Protein AF-A0A2X2TJK2-F1 (afdb_monomer_lite)

Foldseek 3Di:
DPPPPPDDPCQLQLLVVCCVVQVVQDPVLSNLLSVLSSLQVLLVVLVVCCLPVVPPVSVVSSVVSVVVSVVSLCVQANPPAPLVVLVVVLVVLQVVLSVLVVVVVPDPDDDPVSVVSSVVSNCSSSVSSVSSSVSNSVVVVD

pLDDT: mean 91.1, std 11.82, range [31.09, 98.5]

Sequence (142 aa):
MPTTEKSPEFYKHYSALFHAYFPTVSAETLHLLCKAGYTYYNAVLCLDALVDEGDTKALVEMLALQEETIKILTSIYGYKSSFWELWQQRKAEYFKAIQTEKRLLTTSEVLFEQYSSLADDKSAFGKIAIDSLWVQSNTLTE

Secondary structure (DSSP, 8-state):
------S-GGGGGGGGGGGGG-TTS-HHHHHHHHHHHHHHHHHHHHHHHHHHT--HHHHHHHHHHHHHHHHHHHHHH-TT-THHHHHHHHHHHHHHHHHHHHHHTT-SS--HHHHHHHHHHHTHHHHHHHHHHHHHHHHT--

Structure (mmCIF, N/CA/C/O backbone):
data_AF-A0A2X2TJK2-F1
#
_entry.id   AF-A0A2X2TJK2-F1
#
loop_
_atom_site.group_PDB
_atom_site.id
_atom_site.type_symbol
_atom_site.label_atom_id
_atom_site.label_alt_id
_atom_site.label_comp_id
_atom_site.label_asym_id
_atom_site.label_entity_id
_atom_site.label_seq_id
_atom_site.pdbx_PDB_ins_code
_atom_site.Cartn_x
_atom_site.Cartn_y
_atom_site.Cartn_z
_atom_site.occupancy
_atom_site.B_iso_or_equiv
_atom_site.auth_seq_id
_atom_site.auth_comp_id
_atom_site.auth_asym_id
_atom_site.auth_atom_id
_atom_site.pdbx_PDB_model_num
ATOM 1 N N . MET A 1 1 ? -14.767 18.442 -13.284 1.00 31.09 1 MET A N 1
ATOM 2 C CA . MET A 1 1 ? -14.955 17.607 -14.493 1.00 31.09 1 MET A CA 1
ATOM 3 C C . MET A 1 1 ? -15.411 16.235 -14.030 1.00 31.09 1 MET A C 1
ATOM 5 O O . MET A 1 1 ? -14.924 15.823 -12.984 1.00 31.09 1 MET A O 1
ATOM 9 N N . PRO A 1 2 ? -16.337 15.551 -14.720 1.00 34.50 2 PRO A N 1
ATOM 10 C CA . PRO A 1 2 ? -16.676 14.182 -14.363 1.00 34.50 2 PRO A CA 1
ATOM 11 C C . PRO A 1 2 ? -15.457 13.313 -14.682 1.00 34.50 2 PRO A C 1
ATOM 13 O O . PRO A 1 2 ? -15.089 13.145 -15.842 1.00 34.50 2 PRO A O 1
ATOM 16 N N . THR A 1 3 ? -14.769 12.841 -13.648 1.00 45.22 3 THR A N 1
ATOM 17 C CA . THR A 1 3 ? -13.695 11.862 -13.774 1.00 45.22 3 THR A CA 1
ATOM 18 C C . THR A 1 3 ? -14.345 10.543 -14.163 1.00 45.22 3 THR A C 1
ATOM 20 O O . THR A 1 3 ? -15.000 9.903 -13.346 1.00 45.22 3 THR A O 1
ATOM 23 N N . THR A 1 4 ? -14.230 10.147 -15.430 1.00 48.09 4 THR A N 1
ATOM 24 C CA . THR A 1 4 ? -14.522 8.769 -15.836 1.00 48.09 4 THR A CA 1
ATOM 25 C C . THR A 1 4 ? -13.486 7.884 -15.165 1.00 48.09 4 THR A C 1
ATOM 27 O O . THR A 1 4 ? -12.367 7.726 -15.653 1.00 48.09 4 THR A O 1
ATOM 30 N N . GLU A 1 5 ? -13.838 7.412 -13.980 1.00 58.41 5 GLU A N 1
ATOM 31 C CA . GLU A 1 5 ? -13.062 6.500 -13.161 1.00 58.41 5 GLU A CA 1
ATOM 32 C C . GLU A 1 5 ? -12.790 5.241 -13.999 1.00 58.41 5 GLU A C 1
ATOM 34 O O . GLU A 1 5 ? -13.709 4.508 -14.358 1.00 58.41 5 GLU A O 1
ATOM 39 N N . LYS A 1 6 ? -11.534 5.048 -14.420 1.00 65.94 6 LYS A N 1
ATOM 40 C CA . LYS A 1 6 ? -11.144 3.926 -15.294 1.00 65.94 6 LYS A CA 1
ATOM 41 C C . LYS A 1 6 ? -11.025 2.603 -14.534 1.00 65.94 6 LYS A C 1
ATOM 43 O O . LYS A 1 6 ? -10.962 1.545 -15.154 1.00 65.94 6 LYS A O 1
ATOM 48 N N . SER A 1 7 ? -10.958 2.665 -13.209 1.00 74.38 7 SER A N 1
ATOM 49 C CA . SER A 1 7 ? -10.699 1.506 -12.366 1.00 74.38 7 SER A CA 1
ATOM 50 C C . SER A 1 7 ? -11.992 0.757 -12.042 1.00 74.38 7 SER A C 1
ATOM 52 O O . SER A 1 7 ? -13.001 1.392 -11.733 1.00 74.38 7 SER A O 1
ATOM 54 N N . PRO A 1 8 ? -11.976 -0.587 -12.065 1.00 83.56 8 PRO A N 1
ATOM 55 C CA . PRO A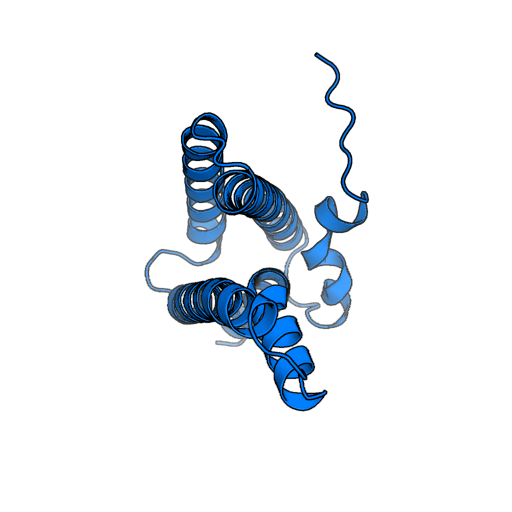 1 8 ? -13.106 -1.393 -11.626 1.00 83.56 8 PRO A CA 1
ATOM 56 C C . PRO A 1 8 ? -13.612 -1.002 -10.233 1.00 83.56 8 PRO A C 1
ATOM 58 O O . PRO A 1 8 ? -12.826 -0.773 -9.313 1.00 83.56 8 PRO A O 1
ATOM 61 N N . GLU A 1 9 ? -14.934 -1.006 -10.059 1.00 86.38 9 GLU A N 1
ATOM 62 C CA . GLU A 1 9 ? -15.594 -0.584 -8.817 1.00 86.38 9 GLU A CA 1
ATOM 63 C C . GLU A 1 9 ? -15.128 -1.380 -7.589 1.00 86.38 9 GLU A C 1
ATOM 65 O O . GLU A 1 9 ? -15.031 -0.830 -6.494 1.00 86.38 9 GLU A O 1
ATOM 70 N N . PHE A 1 10 ? -14.752 -2.651 -7.766 1.00 86.81 10 PHE A N 1
ATOM 71 C CA . PHE A 1 10 ? -14.311 -3.498 -6.657 1.00 86.81 10 PHE A CA 1
ATOM 72 C C . PHE A 1 10 ? -13.072 -2.953 -5.927 1.00 86.81 10 PHE A C 1
ATOM 74 O O . PHE A 1 10 ? -12.907 -3.242 -4.744 1.00 86.81 10 PHE A O 1
ATOM 81 N N . TYR A 1 11 ? -12.224 -2.134 -6.567 1.00 89.38 11 TYR A N 1
ATOM 82 C CA . TYR A 1 11 ? -11.079 -1.506 -5.892 1.00 89.38 11 TYR A CA 1
ATOM 83 C C . TYR A 1 11 ? -11.508 -0.546 -4.777 1.00 89.38 11 TYR A C 1
ATOM 85 O O . TYR A 1 11 ? -10.773 -0.374 -3.806 1.00 89.38 11 TYR A O 1
ATOM 93 N N . LYS A 1 12 ? -12.720 0.020 -4.854 1.00 92.50 12 LYS A N 1
ATOM 94 C CA . LYS A 1 12 ? -13.308 0.837 -3.777 1.00 92.50 12 LYS A CA 1
ATOM 95 C C . LYS A 1 12 ? -13.647 0.024 -2.534 1.00 92.50 12 LYS A C 1
ATOM 97 O O . LYS A 1 12 ? -13.778 0.580 -1.449 1.00 92.50 12 LYS A O 1
ATOM 102 N N . HIS A 1 13 ? -13.806 -1.284 -2.699 1.00 94.25 13 HIS A N 1
ATOM 103 C CA . HIS A 1 13 ? -14.272 -2.212 -1.675 1.00 94.25 13 HIS A CA 1
ATOM 104 C C . HIS A 1 13 ? -13.289 -3.364 -1.463 1.00 94.25 13 HIS A C 1
ATOM 106 O O . HIS A 1 13 ? -13.671 -4.416 -0.958 1.00 94.25 13 HIS A O 1
ATOM 112 N N . TYR A 1 14 ? -12.022 -3.185 -1.845 1.00 94.75 14 TYR A N 1
ATOM 113 C CA . TYR A 1 14 ? -11.063 -4.284 -1.924 1.00 94.75 14 TYR A CA 1
ATOM 114 C C . TYR A 1 14 ? -10.891 -5.015 -0.584 1.00 94.75 14 TYR A C 1
ATOM 116 O O . TYR A 1 14 ? -10.942 -6.240 -0.540 1.00 94.75 14 TYR A O 1
ATOM 124 N N . SER A 1 15 ? -10.801 -4.283 0.530 1.00 95.06 15 SER A N 1
ATOM 125 C CA . SER A 1 15 ? -10.734 -4.879 1.872 1.00 95.06 15 SER A CA 1
ATOM 126 C C . SER A 1 15 ? -12.002 -5.668 2.233 1.00 95.06 15 SER A C 1
ATOM 128 O O . SER A 1 15 ? -11.925 -6.703 2.889 1.00 95.06 15 SER A O 1
ATOM 130 N N . ALA A 1 16 ? -13.181 -5.241 1.769 1.00 95.31 16 ALA A N 1
ATOM 131 C CA . ALA A 1 16 ? -14.441 -5.939 2.035 1.00 95.31 16 ALA A CA 1
ATOM 132 C C . ALA A 1 16 ? -14.518 -7.321 1.371 1.00 95.31 16 ALA A C 1
ATOM 134 O O . ALA A 1 16 ? -15.214 -8.193 1.889 1.00 95.31 16 ALA A O 1
ATOM 135 N N . LEU A 1 17 ? -13.754 -7.563 0.299 1.00 94.81 17 LEU A N 1
ATOM 136 C CA . LEU A 1 17 ? -13.672 -8.878 -0.350 1.00 94.81 17 LEU A CA 1
ATOM 137 C C . LEU A 1 17 ? -13.193 -9.982 0.606 1.00 94.81 17 LEU A C 1
ATOM 139 O O . LEU A 1 17 ? -13.519 -11.150 0.409 1.00 94.81 17 LEU A O 1
ATOM 143 N N . PHE A 1 18 ? -12.443 -9.616 1.648 1.00 94.94 18 PHE A N 1
ATOM 144 C CA . PHE A 1 18 ? -11.851 -10.553 2.601 1.00 94.94 18 PHE A CA 1
ATOM 145 C C . PHE A 1 18 ? -12.551 -10.556 3.966 1.00 94.94 18 PHE A C 1
ATOM 147 O O . PHE A 1 18 ? -12.196 -11.361 4.824 1.00 94.94 18 PHE A O 1
ATOM 154 N N . HIS A 1 19 ? -13.559 -9.701 4.186 1.00 94.25 19 HIS A N 1
ATOM 155 C CA . HIS A 1 19 ? -14.190 -9.512 5.503 1.00 94.25 19 HIS A CA 1
ATOM 156 C C . HIS A 1 19 ? -14.783 -10.795 6.096 1.00 94.25 19 HIS A C 1
ATOM 158 O O . HIS A 1 19 ? -14.710 -10.994 7.305 1.00 94.25 19 HIS A O 1
ATOM 164 N N . ALA A 1 20 ? -15.279 -11.707 5.254 1.00 94.44 20 ALA A N 1
ATOM 165 C CA . ALA A 1 20 ? -15.812 -12.998 5.695 1.00 94.44 20 ALA A CA 1
ATOM 166 C C . ALA A 1 20 ? -14.805 -13.836 6.515 1.00 94.44 20 ALA A C 1
ATOM 168 O O . ALA A 1 20 ? -15.220 -14.654 7.332 1.00 94.44 20 ALA A O 1
ATOM 169 N N . TYR A 1 21 ? -13.499 -13.616 6.328 1.00 95.25 21 TYR A N 1
ATOM 170 C CA . TYR A 1 21 ? -12.431 -14.292 7.071 1.00 95.25 21 TYR A CA 1
ATOM 171 C C . TYR A 1 21 ? -12.009 -13.550 8.351 1.00 95.25 21 TYR A C 1
ATOM 173 O O . TYR A 1 21 ? -11.270 -14.106 9.159 1.00 95.25 21 TYR A O 1
ATOM 181 N N . PHE A 1 22 ? -12.497 -12.323 8.561 1.00 94.94 22 PHE A N 1
ATOM 182 C CA . PHE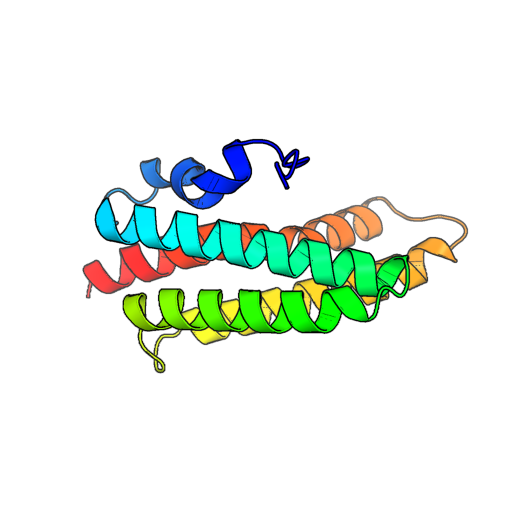 A 1 22 ? -12.159 -11.456 9.694 1.00 94.94 22 PHE A CA 1
ATOM 183 C C . PHE A 1 22 ? -13.429 -10.878 10.350 1.00 94.94 22 PHE A C 1
ATOM 185 O O . PHE A 1 22 ? -13.607 -9.658 10.400 1.00 94.94 22 PHE A O 1
ATOM 192 N N . PRO A 1 23 ? -14.335 -11.732 10.869 1.00 91.88 23 PRO A N 1
ATOM 193 C CA . PRO A 1 23 ? -15.664 -11.313 11.326 1.00 91.88 23 PRO A CA 1
ATOM 194 C C . PRO A 1 23 ? -15.639 -10.388 12.552 1.00 91.88 23 PRO A C 1
ATOM 196 O O . PRO A 1 23 ? -16.641 -9.746 12.854 1.00 91.88 23 PRO A O 1
ATOM 199 N N . THR A 1 24 ? -14.512 -10.314 13.264 1.00 94.00 24 THR A N 1
ATOM 200 C CA . THR A 1 24 ? -14.326 -9.431 14.424 1.00 94.00 24 THR A CA 1
ATOM 201 C C . THR A 1 24 ? -14.080 -7.974 14.029 1.00 94.00 24 THR A C 1
ATOM 203 O O . THR A 1 24 ? -14.261 -7.080 14.854 1.00 94.00 24 THR A O 1
ATOM 206 N N . VAL A 1 25 ? -13.713 -7.701 12.772 1.00 95.19 25 VAL A N 1
ATOM 207 C CA . VAL A 1 25 ? -13.520 -6.335 12.277 1.00 95.19 25 VAL A CA 1
ATOM 208 C C . VAL A 1 25 ? -14.878 -5.655 12.109 1.00 95.19 25 VAL A C 1
ATOM 210 O O . VAL A 1 25 ? -15.745 -6.128 11.369 1.00 95.19 25 VAL A O 1
ATOM 213 N N . SER A 1 26 ? -15.052 -4.520 12.791 1.00 95.50 26 SER A N 1
ATOM 214 C CA . SER A 1 26 ? -16.295 -3.748 12.760 1.00 95.50 26 SER A CA 1
ATOM 215 C C . SER A 1 26 ? -16.590 -3.186 11.363 1.00 95.50 26 SER A C 1
ATOM 217 O O . SER A 1 26 ? -15.680 -2.912 10.579 1.00 95.50 26 SER A O 1
ATOM 219 N N . ALA A 1 27 ? -17.871 -2.953 11.063 1.00 95.69 27 ALA A N 1
ATOM 220 C CA . ALA A 1 27 ? -18.282 -2.341 9.798 1.00 95.69 27 ALA A CA 1
ATOM 221 C C . ALA A 1 27 ? -17.704 -0.924 9.611 1.00 95.69 27 ALA A C 1
ATOM 223 O O . ALA A 1 27 ? -17.361 -0.540 8.494 1.00 95.69 27 ALA A O 1
ATOM 224 N N . GLU A 1 28 ? -17.560 -0.164 10.700 1.00 96.81 28 GLU A N 1
ATOM 225 C CA . GLU A 1 28 ? -16.958 1.172 10.681 1.00 96.81 28 GLU A CA 1
ATOM 226 C C . GLU A 1 28 ? -15.472 1.104 10.312 1.00 96.81 28 GLU A C 1
ATOM 228 O O . GLU A 1 28 ? -15.027 1.780 9.381 1.00 96.81 28 GLU A O 1
ATOM 233 N N . THR A 1 29 ? -14.713 0.224 10.970 1.00 96.94 29 THR A N 1
ATOM 234 C CA . THR A 1 29 ? -13.303 0.000 10.637 1.00 96.94 29 THR A CA 1
ATOM 235 C C . THR A 1 29 ? -13.159 -0.511 9.208 1.00 96.94 29 THR A C 1
ATOM 237 O O . THR A 1 29 ? -12.321 -0.009 8.465 1.00 96.94 29 THR A O 1
ATOM 240 N N . LEU A 1 30 ? -14.007 -1.448 8.774 1.00 97.31 30 LEU A N 1
ATOM 241 C CA . LEU A 1 30 ? -13.991 -1.962 7.405 1.00 97.31 30 LEU A CA 1
ATOM 242 C C . LEU A 1 30 ? -14.236 -0.857 6.370 1.00 97.31 30 LEU A C 1
ATOM 244 O O . LEU A 1 30 ? -13.560 -0.818 5.340 1.00 97.31 30 LEU A O 1
ATOM 248 N N . HIS A 1 31 ? -15.171 0.055 6.642 1.00 97.44 31 HIS A N 1
ATOM 249 C CA . HIS A 1 31 ? -15.437 1.203 5.780 1.00 97.44 31 HIS A CA 1
ATOM 250 C C . HIS A 1 31 ? -14.211 2.120 5.669 1.00 97.44 31 HIS A C 1
ATOM 252 O O . HIS A 1 31 ? -13.817 2.488 4.559 1.00 97.44 31 HIS A O 1
ATOM 258 N N . LEU A 1 32 ? -13.559 2.430 6.795 1.00 98.19 32 LEU A N 1
ATOM 259 C CA . LEU A 1 32 ? -12.322 3.213 6.805 1.00 98.19 32 LEU A CA 1
ATOM 260 C C . LEU A 1 32 ? -11.183 2.503 6.065 1.00 98.19 32 LEU A C 1
ATOM 262 O O . LEU A 1 32 ? -10.458 3.152 5.315 1.00 98.19 32 LEU A O 1
ATOM 266 N N . LEU A 1 33 ? -11.053 1.181 6.205 1.00 97.50 33 LEU A N 1
ATOM 267 C CA . LEU A 1 33 ? -10.062 0.387 5.474 1.00 97.50 33 LEU A CA 1
ATOM 268 C C . LEU A 1 33 ? -10.324 0.370 3.967 1.00 97.50 33 LEU A C 1
ATOM 270 O O . LEU A 1 33 ? -9.373 0.435 3.194 1.00 97.50 33 LEU A O 1
ATOM 274 N N . CYS A 1 34 ? -11.584 0.317 3.533 1.00 97.19 34 CYS A N 1
ATOM 275 C CA . CYS A 1 34 ? -11.937 0.443 2.117 1.00 97.19 34 CYS A CA 1
ATOM 276 C C . CYS A 1 34 ? -11.584 1.836 1.582 1.00 97.19 34 CYS A C 1
ATOM 278 O O . CYS A 1 34 ? -10.960 1.950 0.528 1.00 97.19 34 CYS A O 1
ATOM 280 N N . LYS A 1 35 ? -11.904 2.895 2.341 1.00 97.25 35 LYS A N 1
ATOM 281 C CA . LYS A 1 35 ? -11.534 4.273 1.994 1.00 97.25 35 LYS A CA 1
ATOM 282 C C . LYS A 1 35 ? -10.015 4.424 1.887 1.00 97.25 35 LYS A C 1
ATOM 284 O O . LYS A 1 35 ? -9.532 4.896 0.866 1.00 97.25 35 LYS A O 1
ATOM 289 N N . ALA A 1 36 ? -9.264 3.994 2.902 1.00 97.56 36 ALA A N 1
ATOM 290 C CA . ALA A 1 36 ? -7.804 4.053 2.904 1.00 97.56 36 ALA A CA 1
ATOM 291 C C . ALA A 1 36 ? -7.200 3.239 1.753 1.00 97.56 36 ALA A C 1
ATOM 293 O O . ALA A 1 36 ? -6.335 3.742 1.046 1.00 97.56 36 ALA A O 1
ATOM 294 N N . GLY A 1 37 ? -7.687 2.015 1.528 1.00 96.00 37 GLY A N 1
ATOM 295 C CA . GLY A 1 37 ? -7.227 1.151 0.442 1.00 96.00 37 GLY A CA 1
ATOM 296 C C . GLY A 1 37 ? -7.461 1.766 -0.937 1.00 96.00 37 GLY A C 1
ATOM 297 O O . GLY A 1 37 ? -6.565 1.740 -1.776 1.00 96.00 37 GLY A O 1
ATOM 298 N N . TYR A 1 38 ? -8.621 2.386 -1.158 1.00 96.00 38 TYR A N 1
ATOM 299 C CA . TYR A 1 38 ? -8.929 3.04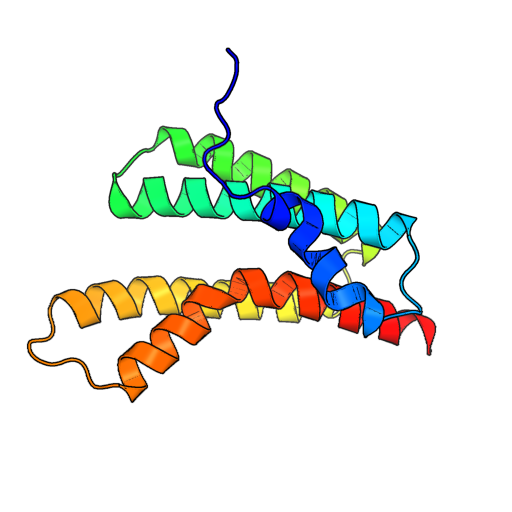6 -2.423 1.00 96.00 38 TYR A CA 1
ATOM 300 C C . TYR A 1 38 ? -8.113 4.330 -2.637 1.00 96.00 38 TYR A C 1
ATOM 302 O O . TYR A 1 38 ? -7.577 4.555 -3.724 1.00 96.00 38 TYR A O 1
ATOM 310 N N . THR A 1 39 ? -7.956 5.155 -1.599 1.00 96.56 39 THR A N 1
ATOM 311 C CA . THR A 1 39 ? -7.066 6.326 -1.640 1.00 96.56 39 THR A CA 1
ATOM 312 C C . THR A 1 39 ? -5.632 5.901 -1.951 1.00 96.56 39 THR A C 1
ATOM 314 O O . THR A 1 39 ? -4.979 6.499 -2.807 1.00 96.56 39 THR A O 1
ATOM 317 N N . TYR A 1 40 ? -5.157 4.828 -1.317 1.00 95.81 40 TYR A N 1
ATOM 318 C CA . TYR A 1 40 ? -3.815 4.311 -1.542 1.00 95.81 40 TYR A CA 1
ATOM 319 C C . TYR A 1 40 ? -3.636 3.755 -2.949 1.00 95.81 40 TYR A C 1
ATOM 321 O O . TYR A 1 40 ? -2.646 4.062 -3.602 1.00 95.81 40 TYR A O 1
ATOM 329 N N . TYR A 1 41 ? -4.612 3.001 -3.450 1.00 94.81 41 TYR A N 1
ATOM 330 C CA . TYR A 1 41 ? -4.621 2.506 -4.821 1.00 94.81 41 TYR A CA 1
ATOM 331 C C . TYR A 1 41 ? -4.476 3.644 -5.842 1.00 94.81 41 TYR A C 1
ATOM 333 O O . TYR A 1 41 ? -3.657 3.543 -6.752 1.00 94.81 41 TYR A O 1
ATOM 341 N N . ASN A 1 42 ? -5.180 4.765 -5.658 1.00 94.56 42 ASN A N 1
ATOM 342 C CA . ASN A 1 42 ? -4.996 5.934 -6.522 1.00 94.56 42 ASN A CA 1
ATOM 343 C C . ASN A 1 42 ? -3.579 6.523 -6.413 1.00 94.56 42 ASN A C 1
ATOM 345 O O . ASN A 1 42 ? -2.992 6.880 -7.430 1.00 94.56 42 ASN A O 1
ATOM 349 N N . ALA A 1 43 ? -2.983 6.550 -5.215 1.00 95.00 43 ALA A N 1
ATOM 350 C CA . ALA A 1 43 ? -1.588 6.967 -5.060 1.00 95.00 43 ALA A CA 1
ATOM 351 C C . ALA A 1 43 ? -0.629 6.055 -5.845 1.00 95.00 43 ALA A C 1
ATOM 353 O O . ALA A 1 43 ? 0.339 6.529 -6.433 1.00 95.00 43 ALA A O 1
ATOM 354 N N . VAL A 1 44 ? -0.903 4.749 -5.884 1.00 92.50 44 VAL A N 1
ATOM 355 C CA . VAL A 1 44 ? -0.123 3.778 -6.664 1.00 92.50 44 VAL A CA 1
ATOM 356 C C . VAL A 1 44 ? -0.255 4.038 -8.161 1.00 92.50 44 VAL A C 1
ATOM 358 O O . VAL A 1 44 ? 0.760 4.018 -8.848 1.00 92.50 44 VAL A O 1
ATOM 361 N N . LEU A 1 45 ? -1.454 4.346 -8.665 1.00 92.19 45 LEU A N 1
ATOM 362 C CA . LEU A 1 45 ? -1.641 4.723 -10.073 1.00 92.19 45 LEU A CA 1
ATOM 363 C C . LEU A 1 45 ? -0.860 5.993 -10.436 1.00 92.19 45 LEU A C 1
ATOM 365 O O . LEU A 1 45 ? -0.249 6.057 -11.499 1.00 92.19 45 LEU A O 1
ATOM 369 N N . CYS A 1 46 ? -0.836 6.990 -9.547 1.00 93.69 46 CYS A N 1
ATOM 370 C CA . CYS A 1 46 ? -0.019 8.187 -9.744 1.00 93.69 46 CYS A CA 1
ATOM 371 C C . CYS A 1 46 ? 1.483 7.861 -9.766 1.00 93.69 46 CYS A C 1
ATOM 373 O O . CYS A 1 46 ? 2.224 8.431 -10.565 1.00 93.69 46 CYS A O 1
ATOM 375 N N . LEU A 1 47 ? 1.941 6.947 -8.902 1.00 91.81 47 LEU A N 1
ATOM 376 C CA . LEU A 1 47 ? 3.329 6.479 -8.906 1.00 91.81 47 LEU A CA 1
ATOM 377 C C . LEU A 1 47 ? 3.671 5.748 -10.211 1.00 91.81 47 LEU A C 1
ATOM 379 O O . LEU A 1 47 ? 4.747 5.971 -10.755 1.00 91.81 47 LEU A O 1
ATOM 383 N N . ASP A 1 48 ? 2.771 4.905 -10.707 1.00 89.19 48 ASP A N 1
ATOM 384 C CA . ASP A 1 48 ? 2.930 4.169 -11.965 1.00 89.19 48 ASP A CA 1
ATOM 385 C C . ASP A 1 48 ? 3.075 5.140 -13.148 1.00 89.19 48 ASP A C 1
ATOM 387 O O . ASP A 1 48 ? 4.081 5.112 -13.854 1.00 89.19 48 ASP A O 1
ATOM 391 N N . ALA A 1 49 ? 2.170 6.120 -13.262 1.00 91.00 49 ALA A N 1
ATOM 392 C CA . ALA A 1 49 ? 2.250 7.181 -14.270 1.00 91.00 49 ALA A CA 1
ATOM 393 C C . ALA A 1 49 ? 3.553 8.000 -14.170 1.00 91.00 49 ALA A C 1
ATOM 395 O O . ALA A 1 49 ? 4.162 8.353 -15.182 1.00 91.00 49 ALA A O 1
ATOM 396 N N . LEU A 1 50 ? 4.029 8.283 -12.953 1.00 91.44 50 LEU A N 1
ATOM 397 C CA . LEU A 1 50 ? 5.312 8.956 -12.747 1.00 91.44 50 LEU A CA 1
ATOM 398 C C . LEU A 1 50 ? 6.497 8.098 -13.222 1.00 91.44 50 LEU A C 1
ATOM 400 O O . LEU A 1 50 ? 7.442 8.635 -13.799 1.00 91.44 50 LEU A O 1
ATOM 404 N N . VAL A 1 51 ? 6.482 6.792 -12.953 1.00 88.38 51 VAL A N 1
ATOM 405 C CA . VAL A 1 51 ? 7.583 5.874 -13.287 1.00 88.38 51 VAL A CA 1
ATOM 406 C C . VAL A 1 51 ? 7.631 5.563 -14.783 1.00 88.38 51 VAL A C 1
ATOM 408 O O . VAL A 1 51 ? 8.734 5.515 -15.335 1.00 88.38 51 VAL A O 1
ATOM 411 N N . ASP A 1 52 ? 6.472 5.389 -15.416 1.00 86.50 52 ASP A N 1
ATOM 412 C CA . ASP A 1 52 ? 6.355 4.918 -16.798 1.00 86.50 52 ASP A CA 1
ATOM 413 C C . ASP A 1 52 ? 6.263 6.066 -17.810 1.00 86.50 52 ASP A C 1
ATOM 415 O O . ASP A 1 52 ? 6.899 6.016 -18.865 1.00 86.50 52 ASP A O 1
ATOM 419 N N . GLU A 1 53 ? 5.521 7.129 -17.489 1.00 89.81 53 GLU A N 1
ATOM 420 C CA . GLU A 1 53 ? 5.279 8.264 -18.393 1.00 89.81 53 GLU A CA 1
ATOM 421 C C . GLU A 1 53 ? 6.098 9.510 -18.018 1.00 89.81 53 GLU A C 1
ATOM 423 O O . GLU A 1 53 ? 6.181 10.465 -18.794 1.00 89.81 53 GLU A O 1
ATOM 428 N N . GLY A 1 54 ? 6.722 9.524 -16.834 1.00 89.38 54 GLY A N 1
ATOM 429 C CA . GLY A 1 54 ? 7.462 10.684 -16.336 1.00 89.38 54 GLY A CA 1
ATOM 430 C C . GLY A 1 54 ? 6.565 11.858 -15.930 1.00 89.38 54 GLY A C 1
ATOM 431 O O . GLY A 1 54 ? 7.041 12.999 -15.889 1.00 89.38 54 GLY A O 1
ATOM 432 N N . ASP A 1 55 ? 5.278 11.623 -15.639 1.00 90.38 55 ASP A N 1
ATOM 433 C CA . ASP A 1 55 ? 4.342 12.689 -15.270 1.00 90.38 55 ASP A CA 1
ATOM 434 C C . ASP A 1 55 ? 4.626 13.244 -13.866 1.00 90.38 55 ASP A C 1
ATOM 436 O O . ASP A 1 55 ? 4.121 12.787 -12.842 1.00 90.38 55 ASP A O 1
ATOM 440 N N . THR A 1 56 ? 5.427 14.304 -13.816 1.00 89.00 56 THR A N 1
ATOM 441 C CA . THR A 1 56 ? 5.774 14.990 -12.563 1.00 89.00 56 THR A CA 1
ATOM 442 C C . THR A 1 56 ? 4.585 15.640 -11.852 1.00 89.00 56 THR A C 1
ATOM 444 O O . THR A 1 56 ? 4.690 15.918 -10.656 1.00 89.00 56 THR A O 1
ATOM 447 N N . LYS A 1 57 ? 3.442 15.865 -12.518 1.00 89.31 57 LYS A N 1
ATOM 448 C CA . LYS A 1 57 ? 2.234 16.381 -11.849 1.00 8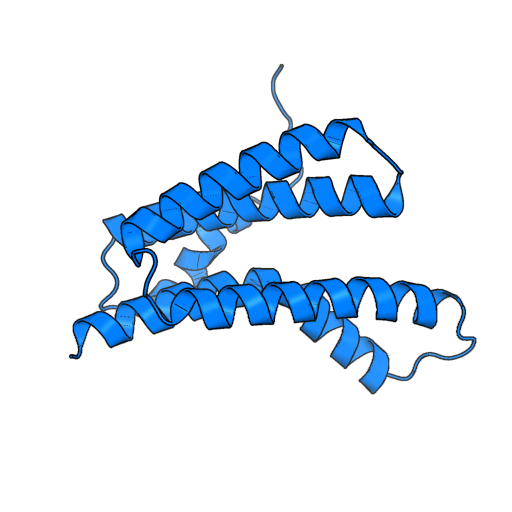9.31 57 LYS A CA 1
ATOM 449 C C . LYS A 1 57 ? 1.612 15.322 -10.945 1.00 89.31 57 LYS A C 1
ATOM 451 O O . LYS A 1 57 ? 1.136 15.666 -9.861 1.00 89.31 57 LYS A O 1
ATOM 456 N N . ALA A 1 58 ? 1.705 14.051 -11.340 1.00 92.31 58 ALA A N 1
ATOM 457 C CA . ALA A 1 58 ? 1.239 12.918 -10.550 1.00 92.31 58 ALA A CA 1
ATOM 458 C C . ALA A 1 58 ? 1.966 12.809 -9.198 1.00 92.31 58 ALA A C 1
ATOM 460 O O . ALA A 1 58 ? 1.398 12.289 -8.243 1.00 92.31 58 ALA A O 1
ATOM 461 N N . LEU A 1 59 ? 3.180 13.364 -9.065 1.00 92.38 59 LEU A N 1
ATOM 462 C CA . LEU A 1 59 ? 3.924 13.376 -7.801 1.00 92.38 59 LEU A CA 1
ATOM 463 C C . LEU A 1 59 ? 3.168 14.103 -6.681 1.00 92.38 59 LEU A C 1
ATOM 465 O O . LEU A 1 59 ? 3.105 13.606 -5.558 1.00 92.38 59 LEU A O 1
ATOM 469 N N . VAL A 1 60 ? 2.605 15.281 -6.967 1.00 92.94 60 VAL A N 1
ATOM 470 C CA . VAL A 1 60 ? 1.916 16.093 -5.948 1.00 92.94 60 VAL A CA 1
ATOM 471 C C . VAL A 1 60 ? 0.652 15.382 -5.470 1.00 92.94 60 VAL A C 1
ATOM 473 O O . VAL A 1 60 ? 0.395 15.310 -4.269 1.00 92.94 60 VAL A O 1
ATOM 476 N N . GLU A 1 61 ? -0.107 14.813 -6.405 1.00 94.44 61 GLU A N 1
ATOM 477 C CA . GLU A 1 61 ? -1.322 14.058 -6.104 1.00 94.44 61 GLU A CA 1
ATOM 478 C C . GLU A 1 61 ? -1.013 12.756 -5.353 1.00 94.44 61 GLU A C 1
ATOM 480 O O . GLU A 1 61 ? -1.626 12.483 -4.322 1.00 94.44 61 GLU A O 1
ATOM 485 N N . MET A 1 62 ? 0.011 12.010 -5.782 1.00 95.50 62 MET A N 1
ATOM 486 C CA . MET A 1 62 ? 0.503 10.816 -5.090 1.00 95.50 62 MET A CA 1
ATOM 487 C C . MET A 1 62 ? 0.827 11.113 -3.622 1.00 95.50 62 MET A C 1
ATOM 489 O O . MET A 1 62 ? 0.413 10.361 -2.739 1.00 95.50 62 MET A O 1
ATOM 493 N N . LEU A 1 63 ? 1.562 12.198 -3.347 1.00 95.88 63 LEU A N 1
ATOM 494 C CA . LEU A 1 63 ? 1.939 12.576 -1.983 1.00 95.88 63 LEU A CA 1
ATOM 495 C C . LEU A 1 63 ? 0.710 12.906 -1.127 1.00 95.88 63 LEU A C 1
ATOM 497 O O . LEU A 1 63 ? 0.611 12.414 -0.004 1.00 95.88 63 LEU A O 1
ATOM 501 N N . ALA A 1 64 ? -0.245 13.670 -1.664 1.00 96.81 64 ALA A N 1
ATOM 502 C CA . ALA A 1 64 ? -1.479 14.012 -0.957 1.00 96.81 64 ALA A CA 1
ATOM 503 C C . ALA A 1 64 ? -2.331 12.769 -0.635 1.00 96.81 64 ALA A C 1
ATOM 505 O O . ALA A 1 64 ? -2.837 12.624 0.480 1.00 96.81 64 ALA A O 1
ATOM 506 N N . LEU A 1 65 ? -2.452 11.840 -1.586 1.00 97.50 65 LEU A N 1
ATOM 507 C CA . LEU A 1 65 ? -3.188 10.587 -1.406 1.00 97.50 65 LEU A CA 1
ATOM 508 C C . LEU A 1 65 ? -2.500 9.656 -0.396 1.00 97.50 65 LEU A C 1
ATOM 510 O O . LEU A 1 65 ? -3.172 9.048 0.443 1.00 97.50 65 LEU A O 1
ATOM 514 N N . GLN A 1 66 ? -1.166 9.555 -0.424 1.00 96.19 66 GLN A N 1
ATOM 515 C CA . GLN A 1 66 ? -0.428 8.799 0.593 1.00 96.19 66 GLN A CA 1
ATOM 516 C C . GLN A 1 66 ? -0.600 9.406 1.986 1.00 96.19 66 GLN A C 1
ATOM 518 O O . GLN A 1 66 ? -0.810 8.663 2.945 1.00 96.19 66 GLN A O 1
ATOM 523 N N . GLU A 1 67 ? -0.551 10.732 2.110 1.00 98.12 67 GLU A N 1
ATOM 524 C CA . GLU A 1 67 ? -0.762 11.415 3.386 1.00 98.12 67 GLU A CA 1
ATOM 525 C C . GLU A 1 67 ? -2.155 11.115 3.959 1.00 98.12 67 GLU A C 1
ATOM 527 O O . GLU A 1 67 ? -2.273 10.726 5.122 1.00 98.12 67 GLU A O 1
ATOM 532 N N . GLU A 1 68 ? -3.207 11.230 3.146 1.00 98.38 68 GLU A N 1
ATOM 533 C CA . GLU A 1 68 ? -4.580 10.930 3.574 1.00 98.38 68 GLU A CA 1
ATOM 534 C C . GLU A 1 68 ? -4.747 9.455 3.961 1.00 98.38 68 GLU A C 1
ATOM 536 O O . GLU A 1 68 ? 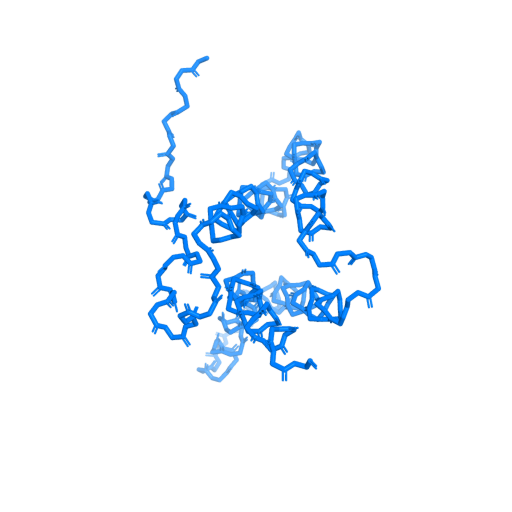-5.357 9.137 4.984 1.00 98.38 68 GLU A O 1
ATOM 541 N N . THR A 1 69 ? -4.138 8.546 3.199 1.00 97.88 69 THR A N 1
ATOM 542 C CA . THR A 1 69 ? -4.107 7.117 3.533 1.00 97.88 69 THR A CA 1
ATOM 543 C C . THR A 1 69 ? -3.489 6.895 4.915 1.00 97.88 69 THR A C 1
ATOM 545 O O . THR A 1 69 ? -4.084 6.230 5.762 1.00 97.88 69 THR A O 1
ATOM 548 N N . ILE A 1 70 ? -2.317 7.482 5.175 1.00 97.81 70 ILE A N 1
ATOM 549 C CA . ILE A 1 70 ? -1.606 7.339 6.451 1.00 97.81 70 ILE A CA 1
ATOM 550 C C . ILE A 1 70 ? -2.425 7.921 7.604 1.00 97.81 70 ILE A C 1
ATOM 552 O O . ILE A 1 70 ? -2.465 7.309 8.671 1.00 97.81 70 ILE A O 1
ATOM 556 N N . LYS A 1 71 ? -3.112 9.054 7.415 1.00 98.50 71 LYS A N 1
ATOM 557 C CA . LYS A 1 71 ? -4.000 9.638 8.437 1.00 98.50 71 LYS A CA 1
ATOM 558 C C . LYS A 1 71 ? -5.121 8.679 8.821 1.00 98.50 71 LYS A C 1
ATOM 560 O O . LYS A 1 71 ? -5.324 8.433 10.010 1.00 98.50 71 LYS A O 1
ATOM 565 N N . ILE A 1 72 ? -5.803 8.098 7.831 1.00 98.31 72 ILE A N 1
ATOM 566 C CA . ILE A 1 72 ? -6.877 7.128 8.081 1.00 98.31 72 ILE A CA 1
ATOM 567 C C . ILE A 1 72 ? -6.312 5.897 8.797 1.00 98.31 72 ILE A C 1
ATOM 569 O O . ILE A 1 72 ? -6.807 5.538 9.861 1.00 98.31 72 ILE A O 1
ATOM 573 N N . LEU A 1 73 ? -5.236 5.290 8.291 1.00 97.75 73 LEU A N 1
ATOM 574 C CA . LEU A 1 73 ? -4.642 4.098 8.912 1.00 97.75 73 LEU A CA 1
ATOM 575 C C . LEU A 1 73 ? -4.117 4.376 10.331 1.00 97.75 73 LEU A C 1
ATOM 577 O O . LEU A 1 73 ? -4.272 3.545 11.222 1.00 97.75 73 LEU A O 1
ATOM 581 N N . THR A 1 74 ? -3.573 5.567 10.588 1.00 98.00 74 THR A N 1
ATOM 582 C CA . THR A 1 74 ? -3.136 5.977 11.933 1.00 98.00 74 THR A CA 1
ATOM 583 C C . THR A 1 74 ? -4.311 6.126 12.893 1.00 98.00 74 THR A C 1
ATOM 585 O O . THR A 1 74 ? -4.162 5.796 14.065 1.00 98.00 74 THR A O 1
ATOM 588 N N . SER A 1 75 ? -5.482 6.573 12.425 1.00 97.56 75 SER A N 1
ATOM 589 C CA . SER A 1 75 ? -6.690 6.616 13.263 1.00 97.56 75 SER A CA 1
ATOM 590 C C . SER A 1 75 ? -7.198 5.228 13.670 1.00 97.56 75 SER A C 1
ATOM 592 O O . SER A 1 75 ? -7.851 5.110 14.701 1.00 97.56 75 SER A O 1
ATOM 594 N N . ILE A 1 76 ? -6.863 4.187 12.899 1.00 96.62 76 ILE A N 1
ATOM 595 C CA . ILE A 1 76 ? -7.239 2.797 13.185 1.00 96.62 76 ILE A CA 1
ATOM 596 C C . ILE A 1 76 ? -6.210 2.145 14.116 1.00 96.62 76 ILE A C 1
ATOM 598 O O . ILE A 1 76 ? -6.572 1.606 15.156 1.00 96.62 76 ILE A O 1
ATOM 602 N N . TYR A 1 77 ? -4.925 2.209 13.760 1.00 95.75 77 TYR A N 1
ATOM 603 C CA . TYR A 1 77 ? -3.879 1.425 14.427 1.00 95.75 77 TYR A CA 1
ATOM 604 C C . TYR A 1 77 ? -3.047 2.210 15.448 1.00 95.75 77 TYR A C 1
ATOM 606 O O . TYR A 1 77 ? -2.381 1.623 16.298 1.00 95.75 77 TYR A O 1
ATOM 614 N N . GLY A 1 78 ? -3.018 3.539 15.354 1.00 96.00 78 GLY A N 1
ATOM 615 C CA . GLY A 1 78 ? -2.047 4.369 16.066 1.00 96.00 78 GLY A CA 1
ATOM 616 C C . GLY A 1 78 ? -0.610 4.194 15.550 1.00 96.00 78 GLY A C 1
ATOM 617 O O . GLY A 1 78 ? -0.276 3.257 14.829 1.00 96.00 78 GLY A O 1
ATOM 618 N N . TYR A 1 79 ? 0.284 5.113 15.920 1.00 94.75 79 TYR A N 1
ATOM 619 C CA . TYR A 1 79 ? 1.651 5.172 15.369 1.00 94.75 79 TYR A CA 1
ATOM 620 C C . TYR A 1 79 ? 2.605 4.066 15.864 1.00 94.75 79 TYR A C 1
ATOM 622 O O . TYR A 1 79 ? 3.666 3.878 15.279 1.00 94.75 79 TYR A O 1
ATOM 630 N N . LYS A 1 80 ? 2.258 3.356 16.949 1.00 94.75 80 LYS A N 1
ATOM 631 C CA . LYS A 1 80 ? 3.083 2.287 17.552 1.00 94.75 80 LYS A CA 1
ATOM 632 C C . LYS A 1 80 ? 2.689 0.875 17.123 1.00 94.75 80 LYS A C 1
ATOM 634 O O . LYS A 1 80 ? 3.280 -0.080 17.611 1.00 94.75 80 LYS A O 1
ATOM 639 N N . SER A 1 81 ? 1.680 0.735 16.268 1.00 95.56 81 SER A N 1
ATOM 640 C CA . SER A 1 81 ? 1.220 -0.582 15.837 1.00 95.56 81 SER A CA 1
ATOM 641 C C . SER A 1 81 ? 2.260 -1.302 14.979 1.00 95.56 81 SER A C 1
ATOM 643 O O . SER A 1 81 ? 2.910 -0.687 14.130 1.00 95.56 81 SER A O 1
ATOM 645 N N . SER A 1 82 ? 2.347 -2.622 15.146 1.00 94.06 82 SER A N 1
ATOM 646 C CA . SER A 1 82 ? 3.125 -3.523 14.287 1.00 94.06 82 SER A CA 1
ATOM 647 C C . SER A 1 82 ? 2.644 -3.524 12.832 1.00 94.06 82 SER A C 1
ATOM 649 O O . SER A 1 82 ? 3.399 -3.898 11.937 1.00 94.06 82 SER A O 1
ATOM 651 N N . PHE A 1 83 ? 1.434 -3.019 12.553 1.00 96.81 83 PHE A N 1
ATOM 652 C CA . PHE A 1 83 ? 0.960 -2.764 11.190 1.00 96.81 83 PHE A CA 1
ATOM 653 C C . PHE A 1 83 ? 1.976 -1.969 10.360 1.00 96.81 83 PHE A C 1
ATOM 655 O O . PHE A 1 83 ? 2.158 -2.233 9.171 1.00 96.81 83 PHE A O 1
ATOM 662 N N . TRP A 1 84 ? 2.672 -1.007 10.972 1.00 97.44 84 TRP A N 1
ATOM 663 C CA . TRP A 1 84 ? 3.633 -0.180 10.248 1.00 97.44 84 TRP A CA 1
ATOM 664 C C . TRP A 1 84 ? 4.865 -0.958 9.786 1.00 97.44 84 TRP A C 1
ATOM 666 O O . TRP A 1 84 ? 5.477 -0.567 8.795 1.00 97.44 84 TRP A O 1
ATOM 676 N N . GLU A 1 85 ? 5.207 -2.073 10.430 1.00 97.00 85 GLU A N 1
ATOM 677 C CA . GLU A 1 85 ? 6.273 -2.967 9.967 1.00 97.00 85 GLU A CA 1
ATOM 678 C C . GLU A 1 85 ? 5.851 -3.674 8.675 1.00 97.00 85 GLU A C 1
ATOM 680 O O . GLU A 1 85 ? 6.585 -3.633 7.685 1.00 97.00 85 GLU A O 1
ATOM 685 N N . LEU A 1 86 ? 4.621 -4.203 8.638 1.00 96.94 86 LEU A N 1
ATOM 686 C CA . LEU A 1 86 ? 4.023 -4.789 7.432 1.00 96.94 86 LEU A CA 1
ATOM 687 C C . LEU A 1 86 ? 3.925 -3.749 6.311 1.00 96.94 86 LEU A C 1
ATOM 689 O O . LEU A 1 86 ? 4.344 -4.006 5.187 1.00 96.94 86 LEU A O 1
ATOM 693 N N . TRP A 1 87 ? 3.470 -2.532 6.614 1.00 96.69 87 TRP A N 1
ATOM 694 C CA . TRP A 1 87 ? 3.417 -1.431 5.649 1.00 96.69 87 TRP A CA 1
ATOM 695 C C . TRP A 1 87 ? 4.782 -1.144 5.008 1.00 96.69 87 TRP A C 1
ATOM 697 O O . TRP A 1 87 ? 4.889 -0.986 3.789 1.00 96.69 87 TRP A O 1
ATOM 707 N N . GLN A 1 88 ? 5.848 -1.075 5.810 1.00 96.00 88 GLN A N 1
ATOM 708 C CA . GLN A 1 88 ? 7.201 -0.860 5.289 1.00 96.00 88 GLN A CA 1
ATOM 709 C C . GLN A 1 88 ? 7.680 -2.051 4.460 1.00 96.00 88 GLN A C 1
ATOM 711 O O . GLN A 1 88 ? 8.256 -1.843 3.389 1.00 96.00 88 GLN A O 1
ATOM 716 N N . GLN A 1 89 ? 7.389 -3.275 4.903 1.00 96.81 89 GLN A N 1
ATOM 717 C CA . GLN A 1 89 ? 7.684 -4.486 4.147 1.00 96.81 89 GLN A CA 1
ATOM 718 C C . GLN A 1 89 ? 7.009 -4.457 2.767 1.00 96.81 89 GLN A C 1
ATOM 720 O O . GLN A 1 89 ? 7.693 -4.618 1.758 1.00 96.81 89 GLN A O 1
ATOM 725 N N . ARG A 1 90 ? 5.703 -4.168 2.688 1.00 96.69 90 ARG A N 1
ATOM 726 C CA . ARG A 1 90 ? 4.964 -4.134 1.410 1.00 96.69 90 ARG A CA 1
ATOM 727 C C . ARG A 1 90 ? 5.463 -3.050 0.465 1.00 96.69 90 ARG A C 1
ATOM 729 O O . ARG A 1 90 ? 5.558 -3.276 -0.739 1.00 96.69 90 ARG A O 1
ATOM 736 N N . LYS A 1 91 ? 5.855 -1.887 0.988 1.00 93.69 91 LYS A N 1
ATOM 737 C CA . LYS A 1 91 ? 6.516 -0.863 0.166 1.00 93.69 91 LYS A CA 1
ATOM 738 C C . LYS A 1 91 ? 7.848 -1.356 -0.394 1.00 93.69 91 LYS A C 1
ATOM 740 O O . LYS A 1 91 ? 8.122 -1.122 -1.567 1.00 93.69 91 LYS A O 1
ATOM 745 N N . ALA A 1 92 ? 8.670 -2.021 0.417 1.00 95.31 92 ALA A N 1
ATOM 746 C CA . ALA A 1 92 ? 9.946 -2.567 -0.039 1.00 95.31 92 ALA A CA 1
ATOM 747 C C . ALA A 1 92 ? 9.754 -3.649 -1.118 1.00 95.31 92 ALA A C 1
ATOM 749 O O . ALA A 1 92 ? 10.468 -3.627 -2.122 1.00 95.31 92 ALA A O 1
ATOM 750 N N . GLU A 1 93 ? 8.762 -4.531 -0.951 1.00 96.62 93 GLU A N 1
ATOM 751 C CA . GLU A 1 93 ? 8.344 -5.521 -1.958 1.00 96.62 93 GLU A CA 1
ATOM 752 C C . GLU A 1 93 ? 7.974 -4.828 -3.280 1.00 96.62 93 GLU A C 1
ATOM 754 O O . GLU A 1 93 ? 8.539 -5.151 -4.324 1.00 96.62 93 GLU A O 1
ATOM 759 N N . TYR A 1 94 ? 7.136 -3.788 -3.247 1.00 93.81 94 TYR A N 1
ATOM 760 C CA . TYR A 1 94 ? 6.759 -3.067 -4.467 1.00 93.81 94 TYR A CA 1
ATOM 761 C C . TYR A 1 94 ? 7.940 -2.353 -5.142 1.00 93.81 94 TYR A C 1
ATOM 763 O O . TYR A 1 94 ? 8.109 -2.428 -6.360 1.00 93.81 94 TYR A O 1
ATOM 771 N N . PHE A 1 95 ? 8.813 -1.689 -4.376 1.00 91.25 95 PHE A N 1
ATOM 772 C CA . PHE A 1 95 ? 10.012 -1.057 -4.942 1.00 91.25 95 PHE A CA 1
ATOM 773 C C . PHE A 1 95 ? 10.951 -2.078 -5.592 1.00 91.25 95 PHE A C 1
ATOM 775 O O . PHE A 1 95 ? 11.503 -1.818 -6.666 1.00 91.25 95 PHE A O 1
ATOM 782 N N . LYS A 1 96 ? 11.106 -3.255 -4.979 1.00 94.56 96 LYS A N 1
ATOM 783 C CA . LYS A 1 96 ? 11.829 -4.384 -5.572 1.00 94.56 96 LYS A CA 1
ATOM 784 C C . LYS A 1 96 ? 11.157 -4.859 -6.863 1.00 94.56 96 LYS A C 1
ATOM 786 O O . LYS A 1 96 ? 11.873 -5.181 -7.815 1.00 94.56 96 LYS A O 1
ATOM 791 N N . ALA A 1 97 ? 9.825 -4.849 -6.931 1.00 94.31 97 ALA A N 1
ATOM 792 C CA . ALA A 1 97 ? 9.067 -5.178 -8.137 1.00 94.31 97 ALA A CA 1
ATOM 793 C C . ALA A 1 97 ? 9.423 -4.238 -9.300 1.00 94.31 97 ALA A C 1
ATOM 795 O O . ALA A 1 97 ? 9.805 -4.715 -10.365 1.00 94.31 97 ALA A O 1
ATOM 796 N N . ILE A 1 98 ? 9.416 -2.917 -9.077 1.00 91.06 98 ILE A N 1
ATOM 797 C CA . ILE A 1 98 ? 9.779 -1.913 -10.100 1.00 91.06 98 ILE A CA 1
ATOM 798 C C . ILE A 1 98 ? 11.198 -2.159 -10.637 1.00 91.06 98 ILE A C 1
ATOM 800 O O . ILE A 1 98 ? 11.442 -2.126 -11.844 1.00 91.06 98 ILE A O 1
ATOM 804 N N . GLN A 1 99 ? 12.162 -2.410 -9.748 1.00 91.50 99 GLN A N 1
ATOM 805 C CA . GLN A 1 99 ? 13.548 -2.679 -10.149 1.00 91.50 99 GLN A CA 1
ATOM 806 C C . GLN A 1 99 ? 13.671 -3.993 -10.928 1.00 91.50 99 GLN A C 1
ATOM 808 O O . GLN A 1 99 ? 14.395 -4.072 -11.923 1.00 91.50 99 GLN A O 1
ATOM 813 N N . THR A 1 100 ? 12.959 -5.024 -10.475 1.00 93.38 100 THR A N 1
ATOM 814 C CA . THR A 1 100 ? 12.958 -6.346 -11.102 1.00 93.38 100 THR A CA 1
ATOM 815 C C . THR A 1 100 ? 12.335 -6.285 -12.489 1.00 93.38 100 THR A C 1
ATOM 817 O O . THR A 1 100 ? 12.933 -6.808 -13.422 1.00 93.38 100 THR A O 1
ATOM 820 N N . GLU A 1 101 ? 11.207 -5.598 -12.656 1.00 93.06 101 GLU A N 1
ATOM 821 C CA . GLU A 1 101 ? 10.546 -5.399 -13.947 1.00 93.06 101 GLU A CA 1
ATOM 822 C C . GLU A 1 101 ? 11.478 -4.737 -14.962 1.00 93.06 101 GLU A C 1
ATOM 824 O O . GLU A 1 101 ? 11.700 -5.291 -16.037 1.00 93.06 101 GLU A O 1
ATOM 829 N N . LYS A 1 102 ? 12.131 -3.628 -14.591 1.00 90.44 102 LYS A N 1
ATOM 830 C CA . LYS A 1 102 ? 13.100 -2.944 -15.465 1.00 90.44 102 LYS A CA 1
ATOM 831 C C . LYS A 1 102 ? 14.236 -3.858 -15.924 1.00 90.44 102 LYS A C 1
ATOM 833 O O . LYS A 1 102 ? 14.662 -3.776 -17.073 1.00 90.44 102 LYS A O 1
ATOM 838 N N . ARG A 1 103 ? 14.723 -4.739 -15.045 1.00 92.31 103 ARG A N 1
ATOM 839 C CA . ARG A 1 103 ? 15.747 -5.738 -15.387 1.00 92.31 103 ARG A CA 1
ATOM 840 C C . ARG A 1 103 ? 15.196 -6.840 -16.295 1.00 92.31 103 ARG A C 1
ATOM 842 O O . ARG A 1 103 ? 15.883 -7.264 -17.218 1.00 92.31 103 ARG A O 1
ATOM 849 N N . LEU A 1 104 ? 13.986 -7.330 -16.035 1.00 93.25 104 LEU A N 1
ATOM 850 C CA . LEU A 1 104 ? 13.383 -8.398 -16.836 1.00 93.25 104 LEU A CA 1
ATOM 851 C C . LEU A 1 104 ? 13.027 -7.921 -18.250 1.00 93.25 104 LEU A C 1
ATOM 853 O O . LEU A 1 104 ? 13.186 -8.694 -19.186 1.00 93.25 104 LEU A O 1
ATOM 857 N N . LEU A 1 105 ? 12.666 -6.646 -18.434 1.00 90.69 105 LEU A N 1
ATOM 858 C CA . LEU A 1 105 ? 12.423 -6.050 -19.757 1.00 90.69 105 LEU A CA 1
ATOM 859 C C . LEU A 1 105 ? 13.648 -6.076 -20.687 1.00 90.69 105 LEU A C 1
ATOM 861 O O . LEU A 1 105 ? 13.490 -6.048 -21.904 1.00 90.69 105 LEU A O 1
ATOM 865 N N . THR A 1 106 ? 14.866 -6.124 -20.139 1.00 91.75 106 THR A N 1
ATOM 866 C CA . THR A 1 106 ? 16.114 -6.208 -20.921 1.00 91.75 106 THR A CA 1
ATOM 867 C C . THR A 1 106 ? 16.685 -7.626 -20.993 1.00 91.75 106 THR A C 1
ATOM 869 O O . THR A 1 106 ? 17.732 -7.840 -21.605 1.00 91.75 106 THR A O 1
ATOM 872 N N . THR A 1 107 ? 16.011 -8.602 -20.382 1.00 92.00 107 THR A N 1
ATOM 873 C CA . THR A 1 107 ? 16.431 -10.006 -20.358 1.00 92.00 107 THR A CA 1
ATOM 874 C C . THR A 1 107 ? 15.814 -10.751 -21.545 1.00 92.00 107 THR A C 1
ATOM 876 O O . THR A 1 107 ? 14.620 -10.634 -21.797 1.00 92.00 107 THR A O 1
ATOM 879 N N . SER A 1 108 ? 16.615 -11.527 -22.284 1.00 89.06 108 SER A N 1
ATOM 880 C CA . SER A 1 108 ? 16.166 -12.212 -23.509 1.00 89.06 108 SER A CA 1
ATOM 881 C C . SER A 1 108 ? 15.160 -13.341 -23.264 1.00 89.06 108 SER A C 1
ATOM 883 O O . SER A 1 108 ? 14.292 -13.570 -24.099 1.00 89.06 108 SER A O 1
ATOM 885 N N . GLU A 1 109 ? 15.270 -14.038 -22.132 1.00 93.75 109 GLU A N 1
ATOM 886 C CA . GLU A 1 109 ? 14.337 -15.083 -21.704 1.00 93.75 109 GLU A CA 1
ATOM 887 C C . GLU A 1 109 ? 14.030 -14.913 -20.213 1.00 93.75 109 GLU A C 1
ATOM 889 O O . GLU A 1 109 ? 14.938 -14.875 -19.382 1.00 93.75 109 GLU A O 1
ATOM 894 N N . VAL A 1 110 ? 12.744 -14.804 -19.874 1.00 94.19 110 VAL A N 1
ATOM 895 C CA . VAL A 1 110 ? 12.266 -14.673 -18.492 1.00 94.19 110 VAL A CA 1
ATOM 896 C C . VAL A 1 110 ? 11.662 -16.003 -18.057 1.00 94.19 110 VAL A C 1
ATOM 898 O O . VAL A 1 110 ? 10.711 -16.486 -18.670 1.00 94.19 110 VAL A O 1
ATOM 901 N N . LEU A 1 111 ? 12.207 -16.588 -16.991 1.00 95.38 111 LEU A N 1
ATOM 902 C CA . LEU A 1 111 ? 11.690 -17.828 -16.414 1.00 95.38 111 LEU A CA 1
ATOM 903 C C . LEU A 1 111 ? 10.370 -17.579 -15.676 1.00 95.38 111 LEU A C 1
ATOM 905 O O . LEU A 1 111 ? 10.141 -16.498 -15.122 1.00 95.38 111 LEU A O 1
ATOM 909 N N . PHE A 1 112 ? 9.523 -18.607 -15.609 1.00 95.50 112 PHE A N 1
ATOM 910 C CA . PHE A 1 112 ? 8.234 -18.534 -14.920 1.00 95.50 112 PHE A CA 1
ATOM 911 C C . PHE A 1 112 ? 8.389 -18.095 -13.459 1.00 95.50 112 PHE A C 1
ATOM 913 O O . PHE A 1 112 ? 7.646 -17.240 -12.988 1.00 95.50 112 PHE A O 1
ATOM 920 N N . GLU A 1 113 ? 9.392 -18.607 -12.752 1.00 96.31 113 GLU A N 1
ATOM 921 C CA . GLU A 1 113 ? 9.652 -18.302 -11.344 1.00 96.31 113 GLU A CA 1
ATOM 922 C C . GLU A 1 113 ? 10.017 -16.826 -11.143 1.00 96.31 113 GLU A C 1
ATOM 924 O O . GLU A 1 113 ? 9.614 -16.205 -10.158 1.00 96.31 113 GLU A O 1
ATOM 929 N N . GLN A 1 114 ? 10.742 -16.237 -12.098 1.00 94.56 114 GLN A N 1
ATOM 930 C CA . GLN A 1 114 ? 11.103 -14.819 -12.065 1.00 94.56 114 GLN A CA 1
ATOM 931 C C . GLN A 1 114 ? 9.870 -13.941 -12.273 1.00 94.56 114 GLN A C 1
ATOM 933 O O . GLN A 1 114 ? 9.675 -12.973 -11.536 1.00 94.56 114 GLN A O 1
ATOM 938 N N . TYR A 1 115 ? 9.021 -14.300 -13.239 1.00 95.25 115 TYR A N 1
ATOM 939 C CA . TYR A 1 115 ? 7.760 -13.604 -13.474 1.00 95.25 115 TYR A CA 1
ATOM 940 C C . TYR A 1 115 ? 6.800 -13.753 -12.287 1.00 95.25 115 TYR A C 1
ATOM 942 O O . TYR A 1 115 ? 6.213 -12.771 -11.843 1.00 95.25 115 TYR A O 1
ATOM 950 N N . SER A 1 116 ? 6.689 -14.955 -11.719 1.00 96.31 116 SER A N 1
ATOM 951 C CA . SER A 1 116 ? 5.848 -15.226 -10.552 1.00 96.31 116 SER A CA 1
ATOM 952 C C . SER A 1 116 ? 6.297 -14.421 -9.335 1.00 96.31 116 SER A C 1
ATOM 954 O O . SER A 1 116 ? 5.454 -13.854 -8.645 1.00 96.31 116 SER A O 1
ATOM 956 N N . SER A 1 117 ? 7.607 -14.325 -9.077 1.00 95.56 117 SER A N 1
ATOM 957 C CA . SER A 1 117 ? 8.126 -13.484 -7.991 1.00 95.56 117 SER A CA 1
ATOM 958 C C . SER A 1 117 ? 7.861 -12.001 -8.245 1.00 95.56 117 SER A C 1
ATOM 960 O O . SER A 1 117 ? 7.528 -11.288 -7.304 1.00 95.56 117 SER A O 1
ATOM 962 N N . LEU A 1 118 ? 7.992 -11.530 -9.492 1.00 95.69 118 LEU A N 1
ATOM 963 C CA . LEU A 1 118 ? 7.658 -10.150 -9.847 1.00 95.69 118 LEU A CA 1
ATOM 964 C C . LEU A 1 118 ? 6.169 -9.862 -9.616 1.00 95.69 118 LEU A C 1
ATOM 966 O O . LEU A 1 118 ? 5.833 -8.830 -9.044 1.00 95.69 118 LEU A O 1
ATOM 970 N N . ALA A 1 119 ? 5.284 -10.759 -10.051 1.00 95.12 119 ALA A N 1
ATOM 971 C CA . ALA A 1 119 ? 3.842 -10.614 -9.875 1.00 95.12 119 ALA A CA 1
ATOM 972 C C . ALA A 1 119 ? 3.454 -10.592 -8.388 1.00 95.12 119 ALA A C 1
ATOM 974 O O . ALA A 1 119 ? 2.645 -9.759 -7.975 1.00 95.12 119 ALA A O 1
ATOM 975 N N . ASP A 1 120 ? 4.071 -11.452 -7.575 1.00 95.44 120 ASP A N 1
ATOM 976 C CA . ASP A 1 120 ? 3.856 -11.467 -6.130 1.00 95.44 120 ASP A CA 1
ATOM 977 C C . ASP A 1 120 ? 4.314 -10.155 -5.467 1.00 95.44 120 ASP A C 1
ATOM 979 O O . ASP A 1 120 ? 3.558 -9.557 -4.695 1.00 95.44 120 ASP A O 1
ATOM 983 N N . ASP A 1 121 ? 5.496 -9.650 -5.824 1.00 95.69 121 ASP A N 1
ATOM 984 C CA . ASP A 1 121 ? 6.014 -8.369 -5.329 1.00 95.69 121 ASP A CA 1
ATOM 985 C C . ASP A 1 121 ? 5.150 -7.178 -5.814 1.00 95.69 121 ASP A C 1
ATOM 987 O O . ASP A 1 121 ? 4.834 -6.281 -5.030 1.00 95.69 121 ASP A O 1
ATOM 991 N N . LYS A 1 122 ? 4.675 -7.174 -7.074 1.00 92.81 122 LYS A N 1
ATOM 992 C CA . LYS A 1 122 ? 3.753 -6.137 -7.593 1.00 92.81 122 LYS A CA 1
ATOM 993 C C . LYS A 1 122 ? 2.400 -6.150 -6.883 1.00 92.81 122 LYS A C 1
ATOM 995 O O . LYS A 1 122 ? 1.767 -5.105 -6.751 1.00 92.81 122 LYS A O 1
ATOM 1000 N N . SER A 1 123 ? 1.964 -7.306 -6.387 1.00 93.44 123 SER A N 1
ATOM 1001 C CA . SER A 1 123 ? 0.711 -7.432 -5.636 1.00 93.44 123 SER A CA 1
ATOM 1002 C C . SER A 1 123 ? 0.793 -6.927 -4.187 1.00 93.44 123 SER A C 1
ATOM 1004 O O . SER A 1 123 ? -0.229 -6.907 -3.497 1.00 93.44 123 SER A O 1
ATOM 1006 N N . ALA A 1 124 ? 1.967 -6.483 -3.714 1.00 93.81 124 ALA A N 1
ATOM 1007 C CA . ALA A 1 124 ? 2.206 -6.101 -2.319 1.00 93.81 124 ALA A CA 1
ATOM 1008 C C . ALA A 1 124 ? 1.199 -5.083 -1.762 1.00 93.81 124 ALA A C 1
ATOM 1010 O O . ALA A 1 124 ? 0.782 -5.190 -0.611 1.00 93.81 124 ALA A O 1
ATOM 1011 N N . PHE A 1 125 ? 0.734 -4.136 -2.576 1.00 85.88 125 PHE A N 1
ATOM 1012 C CA . PHE A 1 125 ? -0.273 -3.167 -2.137 1.00 85.88 125 PHE A CA 1
ATOM 1013 C C . PHE A 1 125 ? -1.667 -3.771 -1.944 1.00 85.88 125 PHE A C 1
ATOM 1015 O O . PHE A 1 125 ? -2.402 -3.322 -1.069 1.00 85.88 125 PHE A O 1
ATOM 1022 N N . GLY A 1 126 ? -2.009 -4.833 -2.677 1.00 89.19 126 GLY A N 1
ATOM 1023 C CA . GLY A 1 126 ? -3.196 -5.639 -2.389 1.00 89.19 126 GLY A CA 1
ATOM 1024 C C . GLY A 1 126 ? -3.058 -6.399 -1.067 1.00 89.19 126 GLY A C 1
ATOM 1025 O O . GLY A 1 126 ? -4.005 -6.451 -0.282 1.00 89.19 126 GLY A O 1
ATOM 1026 N N . LYS A 1 127 ? -1.856 -6.908 -0.758 1.00 95.00 127 LYS A N 1
ATOM 1027 C CA . LYS A 1 127 ? -1.578 -7.613 0.507 1.00 95.00 127 LYS A CA 1
ATOM 1028 C C . LYS A 1 127 ? -1.817 -6.729 1.737 1.00 95.00 127 LYS A C 1
ATOM 1030 O O . LYS A 1 127 ? -2.305 -7.238 2.739 1.00 95.00 127 LYS A O 1
ATOM 1035 N N . ILE A 1 128 ? -1.604 -5.410 1.641 1.00 95.38 128 ILE A N 1
ATOM 1036 C CA . ILE A 1 128 ? -1.870 -4.456 2.739 1.00 95.38 128 ILE A CA 1
ATOM 1037 C C . ILE A 1 128 ? -3.329 -4.502 3.212 1.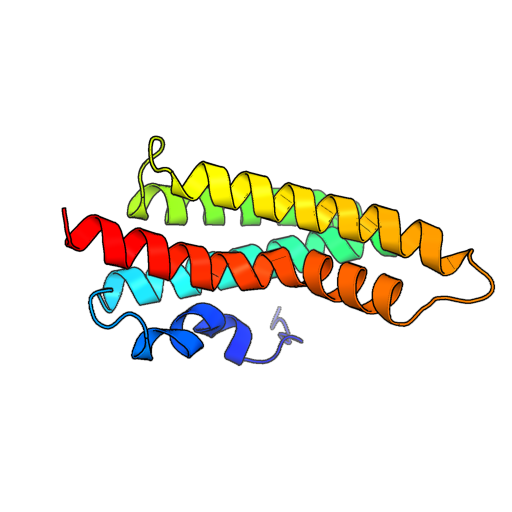00 95.38 128 ILE A C 1
ATOM 1039 O O . ILE A 1 128 ? -3.591 -4.324 4.402 1.00 95.38 128 ILE A O 1
ATOM 1043 N N . ALA A 1 129 ? -4.290 -4.745 2.316 1.00 94.75 129 ALA A N 1
ATOM 1044 C CA . ALA A 1 129 ? -5.696 -4.862 2.703 1.00 94.75 129 ALA A CA 1
ATOM 1045 C C . ALA A 1 129 ? -5.940 -6.085 3.602 1.00 94.75 129 ALA A C 1
ATOM 1047 O O . ALA A 1 129 ? -6.720 -6.010 4.548 1.00 94.75 129 ALA A O 1
ATOM 1048 N N . ILE A 1 130 ? -5.235 -7.186 3.340 1.00 95.69 130 ILE A N 1
ATOM 1049 C CA . ILE A 1 130 ? -5.302 -8.414 4.138 1.00 95.69 130 ILE A CA 1
ATOM 1050 C C . ILE A 1 130 ? -4.525 -8.231 5.447 1.00 95.69 130 ILE A C 1
ATOM 1052 O O . ILE A 1 130 ? -5.067 -8.521 6.511 1.00 95.69 130 ILE A O 1
ATOM 1056 N N . ASP A 1 131 ? -3.306 -7.684 5.384 1.00 96.62 131 ASP A N 1
ATOM 1057 C CA . ASP A 1 131 ? -2.488 -7.352 6.561 1.00 96.62 131 ASP A CA 1
ATOM 1058 C C . ASP A 1 131 ? -3.275 -6.462 7.538 1.00 96.62 131 ASP A C 1
ATOM 1060 O O . ASP A 1 131 ? -3.280 -6.697 8.744 1.00 96.62 131 ASP A O 1
ATOM 1064 N N . SER A 1 132 ? -3.994 -5.471 7.004 1.00 95.88 132 SER A N 1
ATOM 1065 C CA . SER A 1 132 ? -4.861 -4.573 7.769 1.00 95.88 132 SER A CA 1
ATOM 1066 C C . SER A 1 132 ? -5.927 -5.330 8.562 1.00 95.88 132 SER A C 1
ATOM 1068 O O . SER A 1 132 ? -6.062 -5.159 9.773 1.00 95.88 132 SER A O 1
ATOM 1070 N N . LEU A 1 133 ? -6.683 -6.193 7.881 1.00 96.12 133 LEU A N 1
ATOM 1071 C CA . LEU A 1 133 ? -7.744 -6.973 8.512 1.00 96.12 133 LEU A CA 1
ATOM 1072 C C . LEU A 1 133 ? -7.186 -7.944 9.555 1.00 96.12 133 LEU A C 1
ATOM 1074 O O . LEU A 1 133 ? -7.776 -8.084 10.623 1.00 96.12 133 LEU A O 1
ATOM 1078 N N . TRP A 1 134 ? -6.038 -8.559 9.269 1.00 95.94 134 TRP A N 1
ATOM 1079 C CA . TRP A 1 134 ? -5.370 -9.494 10.169 1.00 95.94 134 TRP A CA 1
ATOM 1080 C C . TRP A 1 134 ? -4.858 -8.822 11.447 1.00 95.94 134 TRP A C 1
ATOM 1082 O O . TRP A 1 134 ? -5.116 -9.318 12.546 1.00 95.94 134 TRP A O 1
ATOM 1092 N N . VAL A 1 135 ? -4.179 -7.673 11.335 1.00 95.44 135 VAL A N 1
ATOM 1093 C CA . VAL A 1 135 ? -3.736 -6.917 12.518 1.00 95.44 135 VAL A CA 1
ATOM 1094 C C . VAL A 1 135 ? -4.949 -6.510 13.347 1.00 95.44 135 VAL A C 1
ATOM 1096 O O . VAL A 1 135 ? -4.986 -6.786 14.545 1.00 95.44 135 VAL A O 1
ATOM 1099 N N . GLN A 1 136 ? -5.975 -5.944 12.707 1.00 93.44 136 GLN A N 1
ATOM 1100 C CA . GLN A 1 136 ? -7.178 -5.505 13.407 1.00 93.44 136 GLN A CA 1
ATOM 1101 C C . GLN A 1 136 ? -7.906 -6.657 14.111 1.00 93.44 136 GLN A C 1
ATOM 1103 O O . GLN A 1 136 ? -8.399 -6.476 15.224 1.00 93.44 136 GLN A O 1
ATOM 1108 N N . SER A 1 137 ? -7.978 -7.841 13.495 1.00 92.81 137 SER A N 1
ATOM 1109 C CA . SER A 1 137 ? -8.631 -8.996 14.114 1.00 92.81 137 SER A CA 1
ATOM 1110 C C . SER A 1 137 ? -7.883 -9.514 15.340 1.00 92.81 137 SER A C 1
ATOM 1112 O O . SER A 1 137 ? -8.533 -9.983 16.270 1.00 92.81 137 SER A O 1
ATOM 1114 N N . ASN A 1 138 ? -6.550 -9.406 15.358 1.00 87.12 138 ASN A N 1
ATOM 1115 C CA . ASN A 1 138 ? -5.714 -9.901 16.455 1.00 87.12 138 ASN A CA 1
ATOM 1116 C C . ASN A 1 138 ? -5.584 -8.903 17.614 1.00 87.12 138 ASN A C 1
ATOM 1118 O O . ASN A 1 138 ? -5.440 -9.315 18.760 1.00 87.12 138 ASN A O 1
ATOM 1122 N N . THR A 1 139 ? -5.699 -7.597 17.358 1.00 77.62 139 THR A N 1
ATOM 1123 C CA . THR A 1 139 ? -5.748 -6.583 18.429 1.00 77.62 139 THR A CA 1
ATOM 1124 C C . THR A 1 139 ? -7.020 -6.690 19.281 1.00 77.62 139 THR A C 1
ATOM 1126 O O . THR A 1 139 ? -7.054 -6.195 20.398 1.00 77.62 139 THR A O 1
ATOM 1129 N N . LEU A 1 140 ? -8.070 -7.346 18.778 1.00 59.34 140 LEU A N 1
ATOM 1130 C CA . LEU A 1 140 ? -9.314 -7.595 19.517 1.00 59.34 140 LEU A CA 1
ATOM 1131 C C . LEU A 1 140 ? -9.287 -8.889 20.350 1.00 59.34 140 LEU A C 1
ATOM 1133 O O . LEU A 1 140 ? -10.256 -9.175 21.051 1.00 59.34 140 LEU A O 1
ATOM 1137 N N . THR A 1 141 ? -8.223 -9.689 20.238 1.00 54.69 141 THR A N 1
ATOM 1138 C CA . THR A 1 141 ? -8.060 -10.965 20.960 1.00 54.69 141 THR A CA 1
ATOM 1139 C C . THR A 1 141 ? -7.051 -10.909 22.111 1.00 54.69 141 THR A C 1
ATOM 1141 O O . THR A 1 141 ? -6.912 -11.906 22.819 1.00 54.69 141 THR A O 1
ATOM 1144 N N . GLU A 1 142 ? -6.375 -9.773 22.300 1.00 44.66 142 GLU A N 1
ATOM 1145 C CA . GLU A 1 142 ? -5.541 -9.455 23.474 1.00 44.66 142 GLU A CA 1
ATOM 1146 C C . GLU A 1 142 ? -6.331 -8.635 24.504 1.00 44.66 142 GLU A C 1
ATOM 1148 O O . GLU A 1 142 ? -6.151 -8.896 25.716 1.00 44.66 142 GLU A O 1
#

Organism: Capnocytophaga ochracea (NCBI:txid1018)

Radius of gyration: 16.41 Å; chains: 1; bounding box: 35×36×47 Å